Protein 3VK6 (pdb70)

Foldseek 3Di:
DDAAPPPGHDAFKWKAFPPVGDIGRNVVVVVCVVVPDQADPAAGDGGPDIDIGGPPPDDDDPDDDDDPDDDPDPVVVVVNCVRGPPRNDDDDDPVD

Secondary structure (DSSP, 8-state):
--B-TTT-SBPSEEEEEETT--EEEHHHHHHHHHTT--B-TTT--B-SEEEEEEG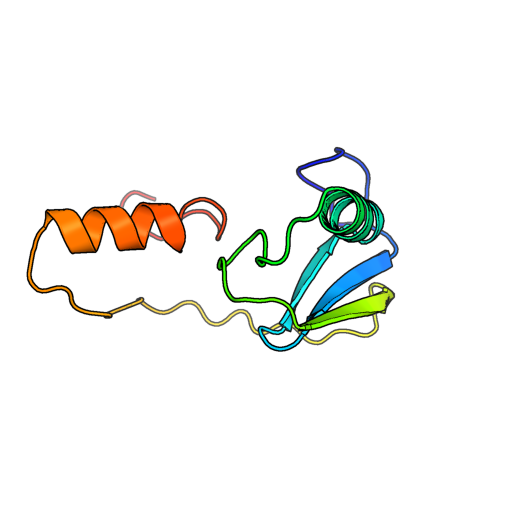GG--------------SSHHHHHHHHHHHTTTS-PPP-S--

Solvent-accessible surface area: 8029 Å² total; per-residue (Å²): 155,99,114,11,133,148,63,44,121,71,13,121,36,27,0,56,5,20,58,27,119,80,32,52,9,50,94,24,5,60,99,58,83,171,138,50,55,159,98,2,34,11,23,8,53,94,25,133,130,34,56,116,14,82,134,79,61,63,202,154,97,97,129,112,153,53,64,182,171,124,79,187,48,126,200,69,61,79,57,15,54,89,76,83,61,103,157,65,55,180,84,122,79,239,76,136

Radius of gyration: 14.88 Å; Cα contacts (8 Å, |Δi|>4): 115; chains: 1; bounding box: 40×36×37 Å

Structure (mmCIF, N/CA/C/O backbone):
data_3VK6
#
_entry.id   3VK6
#
_cell.length_a   64.657
_cell.length_b   64.657
_cell.length_c   121.035
_cell.angle_alpha   90.00
_cell.angle_beta   90.00
_cell.angle_gamma   120.00
#
_symmetry.space_group_name_H-M   'P 62 2 2'
#
loop_
_entity.id
_entity.type
_entity.pdbx_description
1 polymer 'E3 ubiquitin-protein ligase Hakai'
2 non-polymer 'ZINC ION'
3 water water
#
loop_
_atom_site.group_PDB
_atom_site.id
_atom_site.type_symbol
_atom_site.label_atom_id
_atom_site.label_alt_id
_atom_site.label_comp_id
_atom_site.label_asym_id
_atom_site.label_entity_id
_atom_site.label_seq_id
_atom_site.pdbx_PDB_ins_code
_atom_site.Cartn_x
_atom_site.Cartn_y
_atom_site.Cartn_z
_atom_site.occupancy
_atom_site.B_iso_or_equiv
_atom_site.auth_seq_id
_atom_site.auth_comp_id
_atom_site.auth_asym_id
_atom_site.auth_atom_id
_atom_site.pdbx_PDB_model_num
ATOM 1 N N . VAL A 1 1 ? -14.217 -31.908 31.023 1.00 43.24 1 VAL A N 1
ATOM 2 C CA . VAL A 1 1 ? -13.680 -32.592 29.844 1.00 38.28 1 VAL A CA 1
ATOM 3 C C . VAL A 1 1 ? -13.920 -31.761 28.590 1.00 39.47 1 VAL A C 1
ATOM 4 O O . VAL A 1 1 ? -15.044 -31.691 28.097 1.00 45.65 1 VAL A O 1
ATOM 8 N N . HIS A 1 2 ? -12.866 -31.123 28.088 1.00 34.05 2 HIS A N 1
ATOM 9 C CA . HIS A 1 2 ? -12.914 -30.352 26.861 0.98 37.02 2 HIS A CA 1
ATOM 10 C C . HIS A 1 2 ? -11.919 -30.960 25.866 1.00 34.85 2 HIS A C 1
ATOM 11 O O . HIS A 1 2 ? -10.717 -31.057 26.161 1.00 32.70 2 HIS A O 1
ATOM 18 N N . PHE A 1 3 ? -12.411 -31.379 24.702 1.00 32.80 3 PHE A N 1
ATOM 19 C CA . PHE A 1 3 ? -11.522 -31.929 23.678 1.00 32.28 3 PHE A CA 1
ATOM 20 C C . PHE A 1 3 ? -10.999 -30.855 22.739 1.00 35.87 3 PHE A C 1
ATOM 21 O O . PHE A 1 3 ? -11.754 -29.978 22.295 1.00 34.57 3 PHE A O 1
ATOM 29 N N . CYS A 1 4 ? -9.710 -30.929 22.426 1.00 32.09 4 CYS A N 1
ATOM 30 C CA . CYS A 1 4 ? -9.109 -30.014 21.473 1.00 32.02 4 CYS A CA 1
ATOM 31 C C . CYS A 1 4 ? -9.560 -30.347 20.055 1.00 35.66 4 CYS A C 1
ATOM 32 O O . CYS A 1 4 ? -9.502 -31.506 19.642 1.00 32.63 4 CYS A O 1
ATOM 35 N N . ASP A 1 5 ? -10.005 -29.334 19.310 1.00 35.12 5 ASP A N 1
ATOM 36 C CA . ASP A 1 5 ? -10.470 -29.558 17.937 1.00 35.99 5 ASP A CA 1
ATOM 37 C C . ASP A 1 5 ? -9.344 -29.551 16.921 1.00 38.96 5 ASP A C 1
ATOM 38 O O . ASP A 1 5 ? -9.578 -29.737 15.724 1.00 37.64 5 ASP A O 1
ATOM 43 N N . LYS A 1 6 ? -8.123 -29.340 17.398 1.00 36.54 6 LYS A N 1
ATOM 44 C CA . LYS A 1 6 ? -6.946 -29.420 16.542 1.00 37.90 6 LYS A CA 1
ATOM 45 C C . LYS A 1 6 ? -6.322 -30.798 16.637 1.00 39.23 6 LYS A C 1
ATOM 46 O O . LYS A 1 6 ? -6.194 -31.513 15.637 1.00 37.67 6 LYS A O 1
ATOM 52 N N . CYS A 1 7 ? -5.921 -31.164 17.850 1.00 34.08 7 CYS A N 1
ATOM 53 C CA . CYS A 1 7 ? -5.224 -32.427 18.071 1.00 34.54 7 CYS A CA 1
ATOM 54 C C . CYS A 1 7 ? -6.175 -33.574 18.410 1.00 35.78 7 CYS A C 1
ATOM 55 O O . CYS A 1 7 ? -5.827 -34.734 18.246 1.00 37.45 7 CYS A O 1
ATOM 58 N N . GLY A 1 8 ? -7.367 -33.251 18.901 1.00 31.74 8 GLY A N 1
ATOM 59 C CA . GLY A 1 8 ? -8.353 -34.265 19.226 1.00 31.07 8 GLY A CA 1
ATOM 60 C C . GLY A 1 8 ? -8.282 -34.867 20.616 1.00 31.77 8 GLY A C 1
ATOM 61 O O . GLY A 1 8 ? -9.075 -35.742 20.951 1.00 33.42 8 GLY A O 1
ATOM 62 N N . LEU A 1 9 ? -7.351 -34.397 21.441 1.00 27.25 9 LEU A N 1
ATOM 63 C CA . LEU A 1 9 ? -7.193 -34.943 22.779 1.00 28.34 9 LEU A CA 1
ATOM 64 C C . LEU A 1 9 ? -7.833 -34.036 23.842 1.00 31.76 9 LEU A C 1
ATOM 65 O O . LEU A 1 9 ? -7.957 -32.820 23.643 1.00 27.98 9 LEU A O 1
ATOM 70 N N . PRO A 1 10 ? -8.250 -34.640 24.964 1.00 31.04 10 PRO A N 1
ATOM 71 C CA . PRO A 1 10 ? -8.829 -33.883 26.078 1.00 32.07 10 PRO A CA 1
ATOM 72 C C . PRO A 1 10 ? -7.798 -32.927 26.647 1.00 34.78 10 PRO A C 1
ATOM 73 O O . PRO A 1 10 ? -6.625 -33.283 26.803 1.00 33.68 10 PRO A O 1
ATOM 77 N N . ILE A 1 11 ? -8.223 -31.699 26.919 1.00 31.68 11 ILE A N 1
ATOM 78 C CA . ILE A 1 11 ? -7.300 -30.668 27.362 1.00 31.74 11 ILE A CA 1
ATOM 79 C C . ILE A 1 11 ? -7.214 -30.674 28.888 1.00 34.92 11 ILE A C 1
ATOM 80 O O . ILE A 1 11 ? -8.236 -30.642 29.584 1.00 34.62 11 ILE A O 1
ATOM 85 N N . LYS A 1 12 ? -5.992 -30.728 29.397 1.00 34.77 12 LYS A N 1
ATOM 86 C CA . LYS A 1 12 ? -5.780 -30.600 30.832 1.00 39.37 12 LYS A CA 1
ATOM 87 C C . LYS A 1 12 ? -5.033 -29.313 31.165 1.00 37.98 12 LYS A C 1
ATOM 88 O O . LYS A 1 12 ? -5.190 -28.761 32.262 1.00 39.91 12 LYS A O 1
ATOM 94 N N . VAL A 1 13 ? -4.236 -28.826 30.222 1.00 33.60 13 VAL A N 1
ATOM 95 C CA . VAL A 1 13 ? -3.549 -27.553 30.399 1.00 35.83 13 VAL A CA 1
ATOM 96 C C . VAL A 1 13 ? -3.859 -26.618 29.238 1.00 35.15 13 VAL A C 1
ATOM 97 O O . VAL A 1 13 ? -3.737 -27.019 28.083 1.00 32.14 13 VAL A O 1
ATOM 101 N N . TYR A 1 14 ? -4.239 -25.377 29.541 1.00 34.26 14 TYR A N 1
ATOM 102 C CA . TYR A 1 14 ? -4.574 -24.398 28.495 1.00 34.13 14 TYR A CA 1
ATOM 103 C C . TYR A 1 14 ? -3.478 -23.392 28.262 1.00 33.08 14 TYR A C 1
ATOM 104 O O . TYR A 1 14 ? -2.719 -23.066 29.170 1.00 33.96 14 TYR A O 1
ATOM 113 N N . GLY A 1 15 ? -3.417 -22.880 27.035 1.00 34.07 15 GLY A N 1
ATOM 114 C CA . GLY A 1 15 ? -2.627 -21.704 26.737 1.00 33.20 15 GLY A CA 1
ATOM 115 C C . GLY A 1 15 ? -3.575 -20.518 26.672 1.00 32.07 15 GLY A C 1
ATOM 116 O O . GLY A 1 15 ? -4.593 -20.571 25.974 1.00 33.11 15 GLY A O 1
ATOM 117 N N . ARG A 1 16 ? -3.271 -19.468 27.423 1.00 32.41 16 ARG A N 1
ATOM 118 C CA . ARG A 1 16 ? -4.098 -18.265 27.432 1.00 29.19 16 ARG A CA 1
ATOM 119 C C . ARG A 1 16 ? -3.351 -17.200 26.646 1.00 33.70 16 ARG A C 1
ATOM 120 O O . ARG A 1 16 ? -2.185 -16.905 26.933 1.00 33.66 16 ARG A O 1
ATOM 128 N N . MET A 1 17 ? -3.993 -16.675 25.605 1.00 30.01 17 MET A N 1
ATOM 129 C CA . MET A 1 17 ? -3.333 -15.700 24.758 1.00 29.69 17 MET A CA 1
ATOM 130 C C . MET A 1 17 ? -3.315 -14.355 25.468 1.00 32.77 17 MET A C 1
ATOM 131 O O . MET A 1 17 ? -4.326 -13.924 26.014 1.00 34.13 17 MET A O 1
ATOM 136 N N . ILE A 1 18 ? -2.174 -13.682 25.461 1.00 33.95 18 ILE A N 1
ATOM 137 C CA . ILE A 1 18 ? -2.129 -12.317 25.961 1.00 36.17 18 ILE A CA 1
ATOM 138 C C . ILE A 1 18 ? -1.858 -11.383 24.774 1.00 37.58 18 ILE A C 1
ATOM 139 O O . ILE A 1 18 ? -0.904 -11.614 24.032 1.00 37.31 18 ILE A O 1
ATOM 144 N N . PRO A 1 19 ? -2.657 -10.297 24.624 1.00 36.04 19 PRO A N 1
ATOM 145 C CA . PRO A 1 19 ? -3.649 -9.786 25.581 1.00 34.39 19 PRO A CA 1
ATOM 146 C C . PRO A 1 19 ? -5.128 -10.060 25.277 1.00 36.76 19 PRO A C 1
ATOM 147 O O . PRO A 1 19 ? -5.988 -9.586 26.035 1.00 37.23 19 PRO A O 1
ATOM 151 N N . CYS A 1 20 ? -5.437 -10.817 24.230 1.00 33.89 20 CYS A N 1
ATOM 152 C CA . CYS A 1 20 ? -6.840 -11.018 23.866 1.00 35.21 20 CYS A CA 1
ATOM 153 C C . CYS A 1 20 ? -7.598 -11.950 24.829 1.00 33.91 20 CYS A C 1
ATOM 154 O O . CYS A 1 20 ? -8.834 -11.931 24.875 1.00 31.07 20 CYS A O 1
ATOM 157 N N . LYS A 1 21 ? -6.845 -12.756 25.584 1.00 29.78 21 LYS A N 1
ATOM 158 C CA . LYS A 1 21 ? -7.359 -13.601 26.673 1.00 30.24 21 LYS A CA 1
ATOM 159 C C . LYS A 1 21 ? -8.178 -14.830 26.280 1.00 28.76 21 LYS A C 1
ATOM 160 O O . LYS A 1 21 ? -8.805 -15.463 27.142 1.00 27.96 21 LYS A O 1
ATOM 166 N N . HIS A 1 22 ? -8.181 -15.164 24.996 1.00 27.92 22 HIS A N 1
ATOM 167 C CA . HIS A 1 22 ? -8.771 -16.428 24.551 1.00 27.15 22 HIS A CA 1
ATOM 168 C C . HIS A 1 22 ? -7.908 -17.626 24.979 1.00 30.80 22 HIS A C 1
ATOM 169 O O . HIS A 1 22 ? -6.697 -17.481 25.177 1.00 30.10 22 HIS A O 1
ATOM 176 N N . VAL A 1 23 ? -8.522 -18.795 25.139 1.00 29.80 23 VAL A N 1
ATOM 177 C CA . VAL A 1 23 ? -7.745 -19.968 25.549 1.00 30.93 23 VAL A CA 1
ATOM 178 C C . VAL A 1 23 ? -7.891 -21.135 24.590 1.00 33.12 23 VAL A C 1
ATOM 179 O O . VAL A 1 23 ? -8.924 -21.304 23.914 1.00 29.29 23 VAL A O 1
ATOM 183 N N . PHE A 1 24 ? -6.837 -21.940 24.536 1.00 30.81 24 PHE A N 1
ATOM 184 C CA . PHE A 1 24 ? -6.787 -23.063 23.609 1.00 32.98 24 PHE A CA 1
ATOM 185 C C . PHE A 1 24 ? -5.949 -24.168 24.244 1.00 34.89 24 PHE A C 1
ATOM 186 O O . PHE A 1 24 ? -5.245 -23.931 25.215 1.00 32.00 24 PHE A O 1
ATOM 194 N N . CYS A 1 25 ? -6.041 -25.366 23.685 1.00 33.09 25 CYS A N 1
ATOM 195 C CA . CYS A 1 25 ? -5.190 -26.478 24.075 1.00 31.38 25 CYS A CA 1
ATOM 196 C C . CYS A 1 25 ? -3.748 -25.974 24.184 1.00 32.44 25 CYS A C 1
ATOM 197 O O . CYS A 1 25 ? -3.233 -25.376 23.252 1.00 32.95 25 CYS A O 1
ATOM 200 N N . TYR A 1 26 ? -3.098 -26.187 25.326 1.00 33.66 26 TYR A N 1
ATOM 201 C CA . TYR A 1 26 ? -1.759 -25.617 25.515 1.00 35.02 26 TYR A CA 1
ATOM 202 C C . TYR A 1 26 ? -0.730 -26.142 24.505 1.00 37.39 26 TYR A C 1
ATOM 203 O O . TYR A 1 26 ? 0.067 -25.376 23.950 1.00 35.25 26 TYR A O 1
ATOM 212 N N . ASP A 1 27 ? -0.740 -27.453 24.280 1.00 35.01 27 ASP A N 1
ATOM 213 C CA . ASP A 1 27 ? 0.244 -28.080 23.405 1.00 38.59 27 ASP A CA 1
ATOM 214 C C . ASP A 1 27 ? 0.126 -27.552 21.973 1.00 38.88 27 ASP A C 1
ATOM 215 O O . ASP A 1 27 ? 1.127 -27.240 21.320 1.00 40.15 27 ASP A O 1
ATOM 220 N N . CYS A 1 28 ? -1.104 -27.410 21.500 1.00 36.98 28 CYS A N 1
ATOM 221 C CA . CYS A 1 28 ? -1.320 -26.867 20.167 1.00 38.40 28 CYS A CA 1
ATOM 222 C C . CYS A 1 28 ? -0.965 -25.384 20.063 1.00 41.43 28 CYS A C 1
ATOM 223 O O . CYS A 1 28 ? -0.406 -24.945 19.056 1.00 45.87 28 CYS A O 1
ATOM 226 N N . ALA A 1 29 ? -1.289 -24.615 21.098 1.00 38.78 29 ALA A N 1
ATOM 227 C CA . ALA A 1 29 ? -0.875 -23.218 21.160 1.00 39.90 29 ALA A CA 1
ATOM 228 C C . ALA A 1 29 ? 0.650 -23.096 21.014 1.00 45.54 29 ALA A C 1
ATOM 229 O O . ALA A 1 29 ? 1.139 -22.325 20.188 1.00 47.21 29 ALA A O 1
ATOM 231 N N . ILE A 1 30 ? 1.397 -23.860 21.809 1.00 45.46 30 ILE A N 1
ATOM 232 C CA . ILE A 1 30 ? 2.859 -23.828 21.732 1.00 45.69 30 ILE A CA 1
ATOM 233 C C . ILE A 1 30 ? 3.340 -24.250 20.337 1.00 51.05 30 ILE A C 1
ATOM 234 O O . ILE A 1 30 ? 4.131 -23.558 19.697 1.00 53.45 30 ILE A O 1
ATOM 239 N N . LEU A 1 31 ? 2.847 -25.389 19.868 1.00 49.30 31 LEU A N 1
ATOM 240 C CA . LEU A 1 31 ? 3.188 -25.887 18.546 1.00 51.97 31 LEU A CA 1
ATOM 241 C C . LEU A 1 31 ? 3.024 -24.789 17.501 1.00 55.25 31 LEU A C 1
ATOM 242 O O . LEU A 1 31 ? 3.919 -24.543 16.689 1.00 58.11 31 LEU A O 1
ATOM 247 N N . HIS A 1 32 ? 1.865 -24.139 17.535 1.00 52.60 32 HIS A N 1
ATOM 248 C CA . HIS A 1 32 ? 1.534 -23.028 16.650 1.00 56.03 32 HIS A CA 1
ATOM 249 C C . HIS A 1 32 ? 2.584 -21.915 16.792 1.00 56.91 32 HIS A C 1
ATOM 250 O O . HIS A 1 32 ? 3.056 -21.360 15.800 1.00 57.85 32 HIS A O 1
ATOM 257 N N . GLU A 1 33 ? 2.950 -21.606 18.035 1.00 54.43 33 GLU A N 1
ATOM 258 C CA . GLU A 1 33 ? 3.949 -20.580 18.329 1.00 55.34 33 GLU A CA 1
ATOM 259 C C . GLU A 1 33 ? 5.322 -20.956 17.767 1.00 58.50 33 GLU A C 1
ATOM 260 O O . GLU A 1 33 ? 6.002 -20.128 17.158 1.00 57.87 33 GLU A O 1
ATOM 266 N N . LYS A 1 34 ? 5.712 -22.213 17.971 1.00 57.95 34 LYS A N 1
ATOM 267 C CA . LYS A 1 34 ? 6.956 -22.746 17.423 1.00 59.98 34 LYS A CA 1
ATOM 268 C C . LYS A 1 34 ? 7.040 -22.564 15.908 1.00 61.96 34 LYS A C 1
ATOM 269 O O . LYS A 1 34 ? 8.125 -22.392 15.353 1.00 63.76 34 LYS A O 1
ATOM 275 N N . LYS A 1 35 ? 5.891 -22.603 15.243 1.00 61.93 35 LYS A N 1
ATOM 276 C CA . LYS A 1 35 ? 5.841 -22.520 13.790 1.00 60.26 35 LYS A CA 1
ATOM 277 C C . LYS A 1 35 ? 5.967 -21.084 13.286 1.00 61.88 35 LYS A C 1
ATOM 278 O O . LYS A 1 35 ? 6.106 -20.851 12.086 1.00 63.28 35 LYS A O 1
ATOM 284 N N . GLY A 1 36 ? 5.908 -20.125 14.204 1.00 61.73 36 GLY A N 1
ATOM 285 C CA . GLY A 1 36 ? 6.056 -18.722 13.854 1.00 62.76 36 GLY A CA 1
ATOM 286 C C . GLY A 1 36 ? 4.758 -17.930 13.844 1.00 61.41 36 GLY A C 1
ATOM 287 O O . GLY A 1 36 ? 4.731 -16.747 13.479 1.00 60.53 36 GLY A O 1
ATOM 288 N N . ASP A 1 37 ? 3.672 -18.574 14.253 1.00 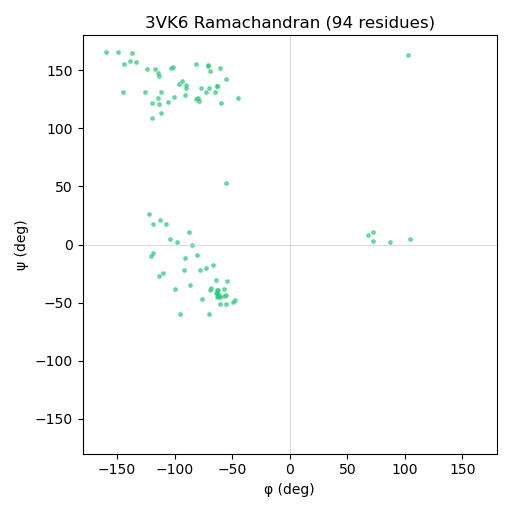59.63 37 ASP A N 1
ATOM 289 C CA . ASP A 1 37 ? 2.375 -17.916 14.231 1.00 56.51 37 ASP A CA 1
ATOM 290 C C . ASP A 1 37 ? 2.220 -16.999 15.437 1.00 54.20 37 ASP A C 1
ATOM 291 O O . ASP A 1 37 ? 2.408 -17.419 16.576 1.00 55.12 37 ASP A O 1
ATOM 296 N N . LYS A 1 38 ? 1.902 -15.736 15.178 1.00 49.95 38 LYS A N 1
ATOM 297 C CA . LYS A 1 38 ? 1.803 -14.753 16.245 1.00 47.72 38 LYS A CA 1
ATOM 298 C C . LYS A 1 38 ? 0.400 -14.173 16.347 1.00 41.91 38 LYS A C 1
ATOM 299 O O . LYS A 1 38 ? 0.186 -13.133 16.959 1.00 45.45 38 LYS A O 1
ATOM 305 N N . MET A 1 39 ? -0.556 -14.864 15.747 1.00 41.93 39 MET A N 1
ATOM 306 C CA . MET A 1 39 ? -1.946 -14.440 15.803 0.66 41.24 39 MET A CA 1
ATOM 307 C C . MET A 1 39 ? -2.768 -15.455 16.592 0.74 39.91 39 MET A C 1
ATOM 308 O O . MET A 1 39 ? -2.489 -16.656 16.556 1.00 39.24 39 MET A O 1
ATOM 313 N N . CYS A 1 40 ? -3.760 -14.967 17.332 1.00 36.62 40 CYS A N 1
ATOM 314 C CA . CYS A 1 40 ? -4.649 -15.845 18.089 1.00 34.95 40 CYS A CA 1
ATOM 315 C C . CYS A 1 40 ? -5.444 -16.695 17.109 1.00 35.02 40 CYS A C 1
ATOM 316 O O . CYS A 1 40 ? -6.008 -16.182 16.149 1.00 34.37 40 CYS A O 1
ATOM 319 N N . PRO A 1 41 ? -5.493 -18.008 17.345 1.00 37.22 41 PRO A N 1
ATOM 320 C CA . PRO A 1 41 ? -6.175 -18.878 16.376 1.00 36.05 41 PRO A CA 1
ATOM 321 C C . PRO A 1 41 ? -7.679 -18.622 16.323 1.00 35.38 41 PRO A C 1
ATOM 322 O O . PRO A 1 41 ? -8.323 -19.057 15.381 1.00 35.44 41 PRO A O 1
ATOM 326 N N . GLY A 1 42 ? -8.233 -17.970 17.341 1.00 34.46 42 GLY A N 1
ATOM 327 C CA . GLY A 1 42 ? -9.671 -17.780 17.405 1.00 33.75 42 GLY A CA 1
ATOM 328 C C . GLY A 1 42 ? -10.153 -16.408 16.950 1.00 34.93 42 GLY A C 1
ATOM 329 O O . GLY A 1 42 ? -11.202 -16.299 16.333 1.00 33.81 42 GLY A O 1
ATOM 330 N N . CYS A 1 43 ? -9.407 -15.357 17.275 1.00 33.06 43 CYS A N 1
ATOM 331 C CA . CYS A 1 43 ? -9.853 -13.998 16.949 1.00 34.01 43 CYS A CA 1
ATOM 332 C C . CYS A 1 43 ? -8.862 -13.258 16.029 1.00 34.94 43 CYS A C 1
ATOM 333 O O . CYS A 1 43 ? -9.170 -12.186 15.494 1.00 35.97 43 CYS A O 1
ATOM 336 N N . SER A 1 44 ? -7.680 -13.846 15.841 1.00 30.80 44 SER A N 1
ATOM 337 C CA . SER A 1 44 ? -6.623 -13.280 15.002 1.00 36.41 44 SER A CA 1
ATOM 338 C C . SER A 1 44 ? -5.887 -12.045 15.554 1.00 37.05 44 SER A C 1
ATOM 339 O O . SER A 1 44 ? -5.013 -11.510 14.883 1.00 37.40 44 SER A O 1
ATOM 342 N N . ASP A 1 45 ? -6.203 -11.597 16.765 1.00 37.13 45 ASP A N 1
ATOM 343 C CA . ASP A 1 45 ? -5.427 -10.504 17.345 1.00 37.68 45 ASP A CA 1
ATOM 344 C C . ASP A 1 45 ? -3.971 -10.937 17.469 1.00 41.55 45 ASP A C 1
ATOM 345 O O . ASP A 1 45 ? -3.686 -12.129 17.584 1.00 41.64 45 ASP A O 1
ATOM 350 N N . PRO A 1 46 ? -3.037 -9.973 17.417 1.00 43.11 46 PRO A N 1
ATOM 351 C CA . PRO A 1 46 ? -1.637 -10.254 17.748 1.00 43.08 46 PRO A CA 1
ATOM 352 C C . PRO A 1 46 ? -1.517 -10.858 19.140 1.00 38.17 46 PRO A C 1
ATOM 353 O O . PRO A 1 46 ? -2.247 -10.466 20.039 1.00 39.81 46 PRO A O 1
ATOM 357 N N . VAL A 1 47 ? -0.607 -11.809 19.308 1.00 41.56 47 VAL A N 1
ATOM 358 C CA . VAL A 1 47 ? -0.352 -12.400 20.614 1.00 40.19 47 VAL A CA 1
ATOM 359 C C . VAL A 1 47 ? 1.050 -12.033 21.091 1.00 40.92 47 VAL A C 1
ATOM 360 O O . VAL A 1 47 ? 2.033 -12.319 20.409 1.00 43.59 47 VAL A O 1
ATOM 364 N N . GLN A 1 48 ? 1.122 -11.378 22.247 1.00 37.96 48 GLN A N 1
ATOM 365 C CA . GLN A 1 48 ? 2.381 -10.977 22.867 1.00 39.29 48 GLN A CA 1
ATOM 366 C C . GLN A 1 48 ? 3.055 -12.186 23.504 1.00 42.53 48 GLN A C 1
ATOM 367 O O . GLN A 1 48 ? 4.248 -12.396 23.333 1.00 44.80 48 GLN A O 1
ATOM 373 N N . ARG A 1 49 ? 2.286 -12.978 24.247 1.00 41.50 49 ARG A N 1
ATOM 374 C CA . ARG A 1 49 ? 2.821 -14.182 24.879 1.00 43.00 49 ARG A CA 1
ATOM 375 C C . ARG A 1 49 ? 1.706 -15.163 25.231 1.00 39.26 49 ARG A C 1
ATOM 376 O O . ARG A 1 49 ? 0.530 -14.810 25.227 1.00 36.89 49 ARG A O 1
ATOM 384 N N . ILE A 1 50 ? 2.085 -16.399 25.526 1.00 40.07 50 ILE A N 1
ATOM 385 C CA . ILE A 1 50 ? 1.111 -17.414 25.919 1.00 39.68 50 ILE A CA 1
ATOM 386 C C . ILE A 1 50 ? 1.328 -17.833 27.367 1.00 40.24 50 ILE A C 1
ATOM 387 O O . ILE A 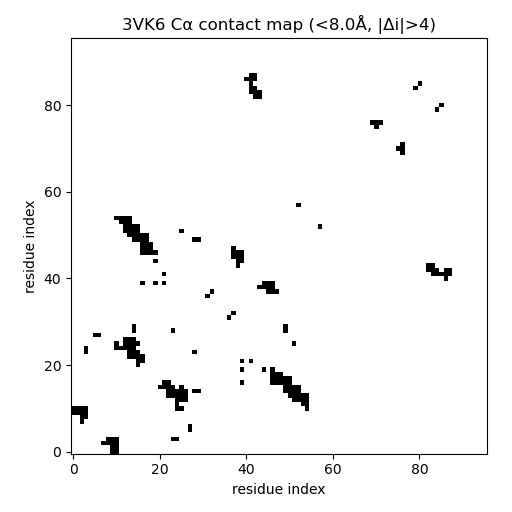1 50 ? 2.439 -18.207 27.733 1.00 45.42 50 ILE A O 1
ATOM 392 N N . GLU A 1 51 ? 0.276 -17.753 28.182 1.00 35.65 51 GLU A N 1
ATOM 393 C CA . GLU A 1 51 ? 0.320 -18.170 29.582 1.00 40.35 51 GLU A CA 1
ATOM 394 C C . GLU A 1 51 ? -0.148 -19.604 29.745 1.00 40.32 51 GLU A C 1
ATOM 395 O O . GLU A 1 51 ? -1.108 -20.025 29.107 1.00 34.76 51 GLU A O 1
ATOM 401 N N . GLN A 1 52 ? 0.514 -20.353 30.619 1.00 38.05 52 GLN A N 1
ATOM 402 C CA . GLN A 1 52 ? 0.064 -21.703 30.910 1.00 36.62 52 GLN A CA 1
ATOM 403 C C . GLN A 1 52 ? -0.926 -21.669 32.076 1.00 39.43 52 GLN A C 1
ATOM 404 O O . GLN A 1 52 ? -0.708 -20.979 33.087 1.00 40.34 52 GLN A O 1
ATOM 410 N N . CYS A 1 53 ? -2.032 -22.390 31.926 1.00 34.22 53 CYS A N 1
ATOM 411 C CA . CYS A 1 53 ? -3.144 -22.295 32.859 1.00 35.35 53 CYS A CA 1
ATOM 412 C C . CYS A 1 53 ? -3.805 -23.651 33.018 1.00 38.22 53 CYS A C 1
ATOM 413 O O . CYS A 1 53 ? -4.101 -24.328 32.027 1.00 36.28 53 CYS A O 1
ATOM 416 N N . THR A 1 54 ? -4.022 -24.066 34.260 1.00 39.16 54 THR A N 1
ATOM 417 C CA . THR A 1 54 ? -4.683 -25.338 34.504 1.00 41.46 54 THR A CA 1
ATOM 418 C C . THR A 1 54 ? -6.176 -25.129 34.378 1.00 43.34 54 THR A C 1
ATOM 419 O O . THR A 1 54 ? -6.672 -24.015 34.567 1.00 42.65 54 THR A O 1
ATOM 423 N N . ARG A 1 55 ? -6.882 -26.211 34.065 1.00 46.70 55 ARG A N 1
ATOM 424 C CA . ARG A 1 55 ? -8.299 -26.153 33.721 1.00 50.15 55 ARG A CA 1
ATOM 425 C C . ARG A 1 55 ? -9.124 -25.313 34.690 1.00 48.88 55 ARG A C 1
ATOM 426 O O . ARG A 1 55 ? -9.914 -24.464 34.269 1.00 52.41 55 ARG A O 1
ATOM 434 N N . GLY A 1 56 ? -8.945 -25.545 35.985 1.00 47.20 56 GLY A N 1
ATOM 435 C CA . GLY A 1 56 ? -9.822 -24.943 36.980 1.00 45.88 56 GLY A CA 1
ATOM 436 C C . GLY A 1 56 ? -9.436 -23.565 37.486 1.00 42.61 56 GLY A C 1
ATOM 437 O O . GLY A 1 56 ? -10.011 -23.067 38.450 1.00 46.54 56 GLY A O 1
ATOM 438 N N . SER A 1 57 ? -8.470 -22.932 36.842 1.00 39.66 57 SER A N 1
ATOM 439 C CA . SER A 1 57 ? -8.030 -21.622 37.290 1.00 39.65 57 SER A CA 1
ATOM 440 C C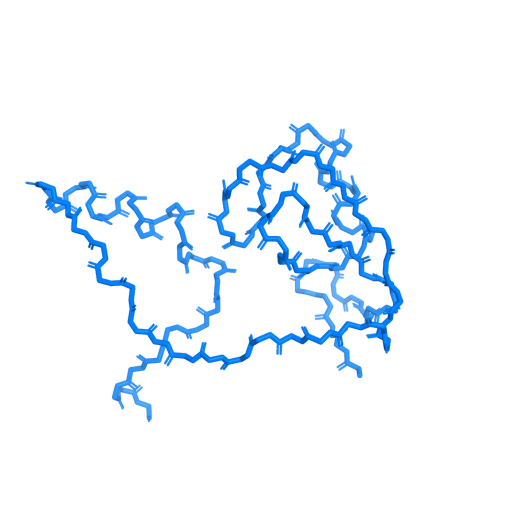 . SER A 1 57 ? -8.649 -20.458 36.511 1.00 39.69 57 SER A C 1
ATOM 441 O O . SER A 1 57 ? -8.324 -19.302 36.777 1.00 36.93 57 SER A O 1
ATOM 444 N N . LEU A 1 58 ? -9.537 -20.749 35.566 1.00 36.57 58 LEU A N 1
ATOM 445 C CA . LEU A 1 58 ? -10.024 -19.690 34.666 1.00 36.78 58 LEU A CA 1
ATOM 446 C C . LEU A 1 58 ? -11.515 -19.368 34.813 1.00 36.43 58 LEU A C 1
ATOM 447 O O . LEU A 1 58 ? -12.337 -20.241 35.136 1.00 33.28 58 LEU A O 1
ATOM 452 N N . PHE A 1 59 ? -11.851 -18.099 34.588 1.00 30.19 59 PHE A N 1
ATOM 453 C CA . PHE A 1 59 ? -13.230 -17.650 34.635 1.00 27.99 59 PHE A CA 1
ATOM 454 C C . PHE A 1 59 ? -13.549 -17.087 33.240 1.00 33.11 59 PHE A C 1
ATOM 455 O O . PHE A 1 59 ? -13.038 -16.041 32.883 1.00 31.87 59 PHE A O 1
ATOM 463 N N . MET A 1 60 ? -14.378 -17.792 32.476 1.00 28.24 60 MET A N 1
ATOM 464 C CA . MET A 1 60 ? -14.619 -17.445 31.066 1.00 28.77 60 MET A CA 1
ATOM 465 C C . MET A 1 60 ? -15.888 -16.594 30.926 1.00 29.09 60 MET A C 1
ATOM 466 O O . MET A 1 60 ? -16.909 -16.850 31.569 1.00 27.92 60 MET A O 1
ATOM 471 N N . CYS A 1 61 ? -15.816 -15.570 30.086 1.00 30.13 61 CYS A N 1
ATOM 472 C CA . CYS A 1 61 ? -16.999 -14.778 29.780 1.00 29.30 61 CYS A CA 1
ATOM 473 C C . CYS A 1 61 ? -17.812 -15.524 28.717 1.00 26.48 61 CYS A C 1
ATOM 474 O O . CYS A 1 61 ? -17.276 -15.876 27.687 1.00 27.76 61 CYS A O 1
ATOM 477 N N . SER A 1 62 ? -19.085 -15.791 28.975 1.00 26.86 62 SER A N 1
ATOM 478 C CA . SER A 1 62 ? -19.893 -16.494 27.982 1.00 31.16 62 SER A CA 1
ATOM 479 C C . SER A 1 62 ? -20.993 -15.628 27.378 1.00 29.12 62 SER A C 1
ATOM 480 O O . SER A 1 62 ? -21.983 -16.141 26.888 1.00 30.07 62 SER A O 1
ATOM 483 N N . ILE A 1 63 ? -20.838 -14.320 27.456 1.00 29.37 63 ILE A N 1
ATOM 484 C CA . ILE A 1 63 ? -21.866 -13.420 26.949 1.00 27.31 63 ILE A CA 1
ATOM 485 C C . ILE A 1 63 ? -21.860 -13.533 25.425 1.00 25.97 63 ILE A C 1
ATOM 486 O O . ILE A 1 63 ? -20.803 -13.540 24.817 1.00 26.26 63 ILE A O 1
ATOM 491 N N . VAL A 1 64 ? -23.053 -13.646 24.846 1.00 25.62 64 VAL A N 1
ATOM 492 C CA . VAL A 1 64 ? -23.255 -13.779 23.401 1.00 27.13 64 VAL A CA 1
ATOM 493 C C . VAL A 1 64 ? -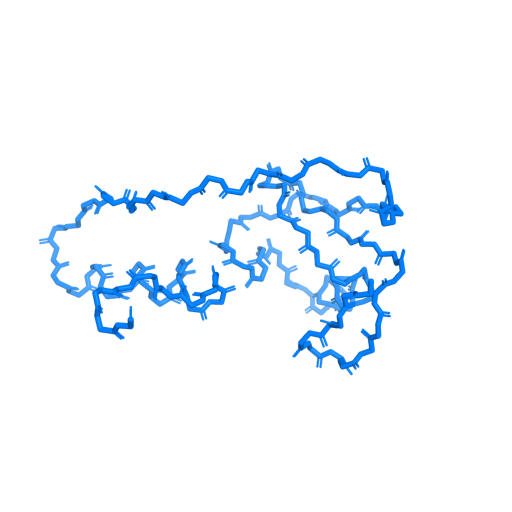23.928 -12.489 22.898 1.00 27.28 64 VAL A C 1
ATOM 494 O O . VAL A 1 64 ? -25.052 -12.185 23.294 1.00 26.51 64 VAL A O 1
ATOM 498 N N . GLN A 1 65 ? -23.214 -11.717 22.082 1.00 28.06 65 GLN A N 1
ATOM 499 C CA . GLN A 1 65 ? -23.769 -10.487 21.517 1.00 28.01 65 GLN A CA 1
ATOM 500 C C . GLN A 1 65 ? -23.390 -10.383 20.050 1.00 28.25 65 GLN A C 1
ATOM 501 O O . GLN A 1 65 ? -22.483 -11.072 19.588 1.00 26.46 65 GLN A O 1
ATOM 507 N N . GLY A 1 66 ? -24.059 -9.494 19.322 1.00 29.44 66 GLY A N 1
ATOM 508 C CA . GLY A 1 66 ? -23.681 -9.230 17.945 1.00 26.86 66 GLY A CA 1
ATOM 509 C C . GLY A 1 66 ? -22.366 -8.463 17.836 1.00 25.43 66 GLY A C 1
ATOM 510 O O . GLY A 1 66 ? -21.961 -7.740 18.750 1.00 28.16 66 GLY A O 1
ATOM 511 N N . CYS A 1 67 ? -21.692 -8.625 16.702 1.00 27.03 67 CYS A N 1
ATOM 512 C CA . CYS A 1 67 ? -20.429 -7.948 16.426 1.00 26.02 67 CYS A CA 1
ATOM 513 C C . CYS A 1 67 ? -20.612 -6.441 16.213 1.00 28.23 67 CYS A C 1
ATOM 514 O O . CYS A 1 67 ? -20.018 -5.631 16.912 1.00 25.82 67 CYS A O 1
ATOM 517 N N . LYS A 1 68 ? -21.413 -6.095 15.206 1.00 27.96 68 LYS A N 1
ATOM 518 C CA . LYS A 1 68 ? -21.794 -4.705 14.901 1.00 28.07 68 LYS A CA 1
ATOM 519 C C . LYS A 1 68 ? -20.683 -3.786 14.394 1.00 28.78 68 LYS A C 1
ATOM 520 O O . LYS A 1 68 ? -20.910 -2.584 14.293 1.00 30.23 68 LYS A O 1
ATOM 526 N N . ARG A 1 69 ? -19.498 -4.322 14.096 1.00 27.32 69 ARG A N 1
ATOM 527 C CA . ARG A 1 69 ? -18.454 -3.527 13.445 1.00 26.84 69 ARG A CA 1
ATOM 528 C C . ARG A 1 69 ? -18.908 -3.233 12.020 1.00 25.54 69 ARG A C 1
ATOM 529 O O . ARG A 1 69 ? -19.608 -4.041 11.432 1.00 24.67 69 ARG A O 1
ATOM 537 N N . THR A 1 70 ? -18.493 -2.082 11.488 1.00 25.54 70 THR A N 1
ATOM 538 C CA . THR A 1 70 ? -18.948 -1.615 10.169 1.00 24.97 70 THR A CA 1
ATOM 539 C C . THR A 1 70 ? -17.802 -1.500 9.193 1.00 27.68 70 THR A C 1
ATOM 540 O O . THR A 1 70 ? -16.672 -1.191 9.587 1.00 27.19 70 THR A O 1
ATOM 544 N N . TYR A 1 71 ? -18.126 -1.688 7.909 1.00 27.34 71 TYR A N 1
ATOM 545 C CA . TYR A 1 71 ? -17.134 -1.679 6.855 1.00 28.22 71 TYR A CA 1
ATOM 546 C C . TYR A 1 71 ? -17.659 -0.806 5.717 1.00 31.88 71 TYR A C 1
ATOM 547 O O . TYR A 1 71 ? -18.871 -0.592 5.623 1.00 28.57 71 TYR A O 1
ATOM 556 N N . LEU A 1 72 ? -16.744 -0.294 4.897 1.00 32.47 72 LEU A N 1
ATOM 557 C CA . LEU A 1 72 ? -17.106 0.651 3.828 1.00 34.44 72 LEU A CA 1
ATOM 558 C C . LEU A 1 72 ? -17.426 -0.059 2.520 1.00 34.37 72 LEU A C 1
ATOM 559 O O . LEU A 1 72 ? -17.977 0.539 1.583 1.00 32.44 72 LEU A O 1
ATOM 564 N N . SER A 1 73 ? -17.112 -1.351 2.460 1.00 31.48 73 SER A N 1
ATOM 565 C CA . SER A 1 73 ? -17.438 -2.152 1.297 1.00 34.16 73 SER A CA 1
ATOM 566 C C . SER A 1 73 ? -17.814 -3.555 1.727 1.00 36.21 73 SER A C 1
ATOM 567 O O . SER A 1 73 ? -17.384 -4.035 2.798 1.00 32.85 73 SER A O 1
ATOM 570 N N . GLN A 1 74 ? -18.605 -4.217 0.889 1.00 32.46 74 GLN A N 1
ATOM 571 C CA . GLN A 1 74 ? -19.006 -5.579 1.170 1.00 37.49 74 GLN A CA 1
ATOM 572 C C . GLN A 1 74 ? -17.761 -6.452 1.187 1.00 39.18 74 GLN A C 1
ATOM 573 O O . GLN A 1 74 ? -17.623 -7.344 2.028 1.00 35.24 74 GLN A O 1
ATOM 579 N N . ARG A 1 75 ? -16.840 -6.175 0.269 1.00 35.46 75 ARG A N 1
ATOM 580 C CA . ARG A 1 75 ? -15.565 -6.879 0.236 1.00 37.99 75 ARG A CA 1
ATOM 581 C C . ARG A 1 75 ? -14.797 -6.793 1.567 1.00 36.30 75 ARG A C 1
ATOM 582 O O . ARG A 1 75 ? -14.220 -7.793 2.037 1.00 35.88 75 ARG A O 1
ATOM 590 N N . ASP A 1 76 ? -14.762 -5.605 2.164 1.00 33.72 76 ASP A N 1
ATOM 591 C CA . ASP A 1 76 ? -14.075 -5.439 3.444 1.00 33.53 76 ASP A CA 1
ATOM 592 C C . ASP A 1 76 ? -14.810 -6.177 4.566 1.00 33.79 76 ASP A C 1
ATOM 593 O O . ASP A 1 76 ? -14.180 -6.750 5.464 1.00 33.84 76 ASP A O 1
ATOM 598 N N . LEU A 1 77 ? -16.136 -6.173 4.516 1.00 32.61 77 LEU A N 1
ATOM 599 C CA . LEU A 1 77 ? -16.914 -6.920 5.507 1.00 32.90 77 LEU A CA 1
ATOM 600 C C . LEU A 1 77 ? -16.631 -8.411 5.394 1.00 35.63 77 LEU A C 1
ATOM 601 O O . LEU A 1 77 ? -16.482 -9.100 6.411 1.00 29.68 77 LEU A O 1
ATOM 606 N N . GLN A 1 78 ? -16.554 -8.915 4.159 1.0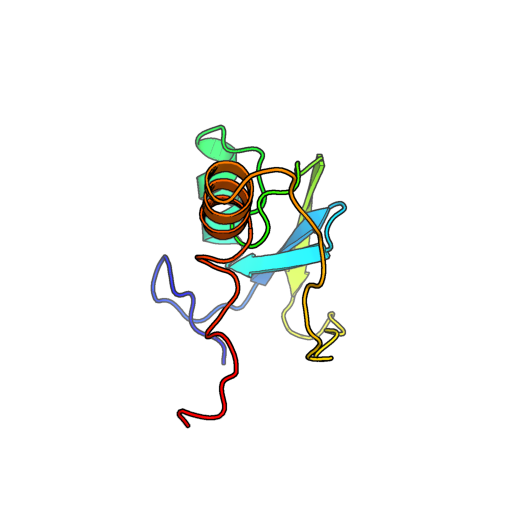0 33.82 78 GLN A N 1
ATOM 607 C CA . GLN A 1 78 ? -16.246 -10.319 3.962 1.00 34.23 78 GLN A CA 1
ATOM 608 C C . GLN A 1 78 ? -14.838 -10.655 4.464 1.00 36.22 78 GLN A C 1
ATOM 609 O O . GLN A 1 78 ? -14.630 -11.688 5.114 1.00 34.64 78 GLN A O 1
ATOM 615 N N . ALA A 1 79 ? -13.875 -9.779 4.193 1.00 34.75 79 ALA A N 1
ATOM 616 C CA . ALA A 1 79 ? -12.520 -10.000 4.692 1.00 36.58 79 ALA A CA 1
ATOM 617 C C . ALA A 1 79 ? -12.480 -10.019 6.228 1.00 35.62 79 ALA A C 1
ATOM 618 O O . ALA A 1 79 ? -11.756 -10.829 6.836 1.00 33.94 79 ALA A O 1
ATOM 620 N N . HIS A 1 80 ? -13.262 -9.139 6.849 1.00 31.82 80 HIS A N 1
ATOM 621 C CA . HIS A 1 80 ? -13.408 -9.126 8.309 1.00 32.56 80 HIS A CA 1
ATOM 622 C C . HIS A 1 80 ? -13.974 -10.441 8.859 1.00 32.70 80 HIS A C 1
ATOM 623 O O . HIS A 1 80 ? -13.490 -10.966 9.870 1.00 33.75 80 HIS A O 1
ATOM 630 N N . ILE A 1 81 ? -15.012 -10.955 8.209 1.00 31.23 81 ILE A N 1
ATOM 631 C CA . ILE A 1 81 ? -15.630 -12.215 8.598 1.00 32.10 81 ILE A CA 1
ATOM 632 C C . ILE A 1 81 ? -14.624 -13.369 8.476 1.00 34.77 81 ILE A C 1
ATOM 633 O O . ILE A 1 81 ? -14.532 -14.217 9.379 1.00 32.08 81 ILE A O 1
ATOM 638 N N . ASN A 1 82 ? -13.871 -13.404 7.372 1.00 34.36 82 ASN A N 1
ATOM 639 C CA . ASN A 1 82 ? -12.858 -14.441 7.176 1.00 36.28 82 ASN A CA 1
ATOM 640 C C . ASN A 1 82 ? -11.737 -14.366 8.207 1.00 38.04 82 ASN A C 1
ATOM 641 O O . ASN A 1 82 ? -11.144 -15.390 8.573 1.00 38.73 82 ASN A O 1
ATOM 646 N N . HIS A 1 83 ? -11.460 -13.153 8.675 1.00 35.37 83 HIS A N 1
ATOM 647 C CA . HIS A 1 83 ? -10.331 -12.875 9.554 1.00 34.29 83 HIS A CA 1
ATOM 648 C C . HIS A 1 83 ? -10.701 -13.089 11.020 1.00 35.78 83 HIS A C 1
ATOM 649 O O . HIS A 1 83 ? -9.883 -13.538 11.818 1.00 35.91 83 HIS A O 1
ATOM 656 N N . ARG A 1 84 ? -11.945 -12.778 11.364 1.00 32.69 84 ARG A N 1
ATOM 657 C CA . ARG A 1 84 ? -12.347 -12.706 12.753 1.00 31.89 84 ARG A CA 1
ATOM 658 C C . ARG A 1 84 ? -13.289 -13.803 13.232 1.00 32.14 84 ARG A C 1
ATOM 659 O O . ARG A 1 84 ? -13.349 -14.071 14.455 1.00 32.10 84 ARG A O 1
ATOM 667 N N . HIS A 1 85 ? -14.056 -14.411 12.323 1.00 29.73 85 HIS A N 1
ATOM 668 C CA . HIS A 1 85 ? -15.210 -15.197 12.768 1.00 31.97 85 HIS A CA 1
ATOM 669 C C . HIS A 1 85 ? -15.194 -16.676 12.427 1.00 31.51 85 HIS A C 1
ATOM 670 O O . HIS A 1 85 ? -16.056 -17.417 12.874 1.00 31.76 85 HIS A O 1
ATOM 677 N N . MET A 1 86 ? -14.230 -17.107 11.632 1.00 32.79 86 MET A N 1
ATOM 678 C CA . MET A 1 86 ? -14.327 -18.442 11.056 1.00 34.18 86 MET A CA 1
ATOM 679 C C . MET A 1 86 ? -13.955 -19.533 12.047 1.00 33.62 86 MET A C 1
ATOM 680 O O . MET A 1 86 ? -14.366 -20.680 11.907 1.00 35.47 86 MET A O 1
ATOM 685 N N . ARG A 1 87 ? -13.195 -19.170 13.067 1.00 34.82 87 ARG A N 1
ATOM 686 C CA . ARG A 1 87 ? -12.837 -20.137 14.091 1.00 33.59 87 ARG A CA 1
ATOM 687 C C 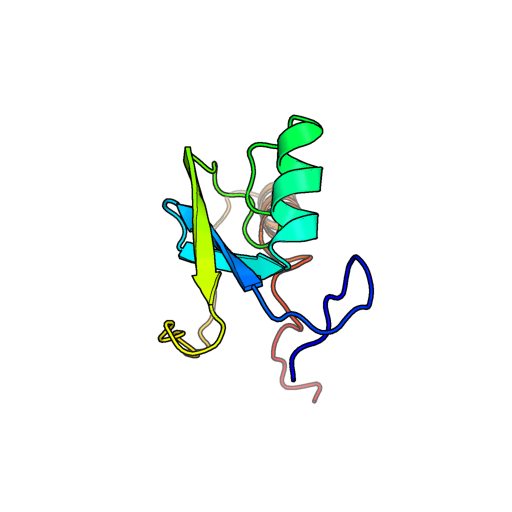. ARG A 1 87 ? -13.287 -19.665 15.461 1.00 36.52 87 ARG A C 1
ATOM 688 O O . ARG A 1 87 ? -12.706 -20.050 16.477 1.00 34.66 87 ARG A O 1
ATOM 696 N N . ALA A 1 88 ? -14.330 -18.843 15.496 1.00 32.66 88 ALA A N 1
ATOM 697 C CA . ALA A 1 88 ? -14.786 -18.284 16.761 1.00 34.53 88 ALA A CA 1
ATOM 698 C C . ALA A 1 88 ? -16.095 -18.899 17.235 1.00 36.39 88 ALA A C 1
ATOM 699 O O . ALA A 1 88 ? -16.788 -18.325 18.068 1.00 35.80 88 ALA A O 1
ATOM 701 N N . GLY A 1 89 ? -16.446 -20.058 16.691 1.00 35.10 89 GLY A N 1
ATOM 702 C CA . GLY A 1 89 ? -17.614 -20.780 17.152 1.00 36.38 89 GLY A CA 1
ATOM 703 C C . GLY A 1 89 ? -18.794 -20.635 16.215 1.00 38.93 89 GLY A C 1
ATOM 704 O O . GLY A 1 89 ? -18.808 -19.746 15.370 1.00 37.16 89 GLY A O 1
ATOM 705 N N . LYS A 1 90 ? -19.769 -21.528 16.361 1.00 36.16 90 LYS A N 1
ATOM 706 C CA . LYS A 1 90 ? -20.985 -21.508 15.560 1.00 38.69 90 LYS A CA 1
ATOM 707 C C . LYS A 1 90 ? -21.741 -20.192 15.756 1.00 37.65 90 LYS A C 1
ATOM 708 O O . LYS A 1 90 ? -22.085 -19.820 16.894 1.00 36.61 90 LYS A O 1
ATOM 714 N N . PRO A 1 91 ? -21.967 -19.449 14.662 1.00 36.52 91 PRO A N 1
ATOM 715 C CA . PRO A 1 91 ? -22.789 -18.244 14.795 1.00 34.92 91 PRO A CA 1
ATOM 716 C C . PRO A 1 91 ? -24.216 -18.595 15.217 1.00 34.80 91 PRO A C 1
ATOM 717 O O . PRO A 1 91 ? -24.795 -19.550 14.697 1.00 35.15 91 PRO A O 1
ATOM 721 N N . VAL A 1 92 ? -24.761 -17.838 16.166 1.00 35.09 92 VAL A N 1
ATOM 722 C CA . VAL A 1 92 ? -26.127 -18.024 16.626 1.00 31.59 92 VAL A CA 1
ATOM 723 C C . VAL A 1 92 ? -27.108 -17.395 15.633 1.00 37.41 92 VAL A C 1
ATOM 724 O O . VAL A 1 92 ? -27.016 -16.201 15.330 1.00 34.69 92 VAL A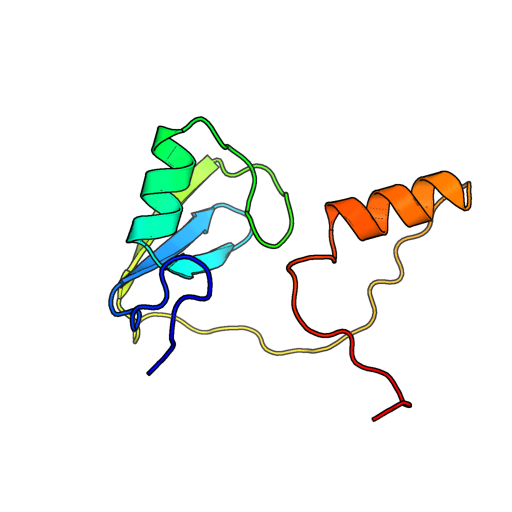 O 1
ATOM 728 N N . THR A 1 93 ? -28.045 -18.193 15.132 1.00 36.04 93 THR A N 1
ATOM 729 C CA . THR A 1 93 ? -29.046 -17.681 14.191 1.00 37.77 93 THR A CA 1
ATOM 730 C C . THR A 1 93 ? -30.426 -18.252 14.499 1.00 42.83 93 THR A C 1
ATOM 731 O O . THR A 1 93 ? -30.552 -19.304 15.134 1.00 40.93 93 THR A O 1
ATOM 735 N N . ARG A 1 94 ? -31.467 -17.565 14.043 1.00 42.61 94 ARG A N 1
ATOM 736 C CA . ARG A 1 94 ? -32.813 -18.074 14.233 1.00 46.84 94 ARG A CA 1
ATOM 737 C C . ARG A 1 94 ? -32.887 -19.463 13.605 1.00 48.40 94 ARG A C 1
ATOM 738 O O . ARG A 1 94 ? -33.514 -20.365 14.157 1.00 53.23 94 ARG A O 1
ATOM 746 N N . ALA A 1 95 ? -32.226 -19.628 12.460 1.00 46.13 95 ALA A N 1
ATOM 747 C CA . ALA A 1 95 ? -32.143 -20.916 11.792 1.00 51.36 95 ALA A CA 1
ATOM 748 C C . ALA A 1 95 ? -31.590 -22.006 12.698 1.00 54.42 95 ALA A C 1
ATOM 749 O O . ALA A 1 95 ? -30.629 -22.701 12.355 1.00 56.30 95 ALA A O 1
ATOM 750 N N . SER A 1 96 ? -32.205 -22.148 13.865 1.00 55.84 96 SER A N 1
ATOM 751 C CA . SER A 1 96 ? -31.807 -23.140 14.851 1.00 55.27 96 SER A CA 1
ATOM 752 C C . SER A 1 96 ? -32.813 -23.162 15.994 1.00 52.69 96 SER A C 1
ATOM 753 O O . SER A 1 96 ? -32.822 -22.265 16.835 1.00 56.07 96 SER A O 1
#

B-factor: mean 38.94, std 8.69, range [24.08, 67.32]

CATH classification: 3.30.40.10 (+1 more: 6.10.140.2210)

Sequence (96 aa):
VHFCDKCGLPIKVYGRMIPCKHVFCYDCAILHEKKGDKMCPGCSDPVQRIEQCTRGSLFMCSIVQGCKRTYLSQRDLQAHINHRHMRAGKPVTRAS

Organism: Mus musculus (NCBI:txid10090)

GO terms:
  GO:0005634 nucleus (C, IDA)
  GO:0005737 cytoplasm (C, IDA)
  GO:0036396 RNA N6-methyladenosine methyltransferase complex (C, IDA)
  GO:0061630 ubiquitin protein ligase activity (F, IDA)
  GO:0045807 positive regulation of endocytosis (P, IDA)
  GO:0030335 positive regulation of cell migration (P, IDA)
  GO:0007162 negative regulation of cell adhesion (P, IDA)
  GO:0005515 protein binding (F, IPI)
  GO:0042802 identical protein binding (F, IPI)

InterPro domains:
  IPR001841 Zinc finger, RING-type [PS50089] (109-149)
  IPR013083 Zinc finger, RING/FYVE/PHD-type [G3DSA:3.30.40.10] (106-164)
  IPR017907 Zinc finger, RING-type, conserved site [PS00518] (125-134)
  IPR040380 HAKAI-like, RING finger, HC subclass [cd16508] (107-161)
  IPR040383 E3 ubiquitin-protein ligase HAKAI/CBLL2 [PTHR13480] (5-491)
  IPR041042 Hakai, C2H2 zinc finger domain [PF18408] (161-192)

Nearest PDB structures (foldseek):
  3vk6-assembly1_A-2  TM=1.011E+00  e=2.388E-18  Mus musculus
  2mq1-assembly1_A  TM=6.205E-01  e=3.936E-11  Mus musculus
  8i0t-assembly1_q  TM=5.081E-01  e=6.259E-01  Homo sapiens
  9esi-assembly1_S  TM=4.580E-01  e=7.550E-01  Schizosaccharomyces pombe
  8i0t-assembly1_s  TM=4.515E-01  e=1.927E+00  Homo sapiens